Protein AF-A0A8S1ENQ9-F1 (afdb_monomer_lite)

Structure (mmCIF, N/CA/C/O backbone):
data_AF-A0A8S1ENQ9-F1
#
_entry.id   AF-A0A8S1ENQ9-F1
#
loop_
_atom_site.group_PDB
_atom_site.id
_atom_site.type_symbol
_atom_site.label_atom_id
_atom_site.label_alt_id
_atom_site.label_comp_id
_atom_site.label_asym_id
_atom_site.label_entity_id
_atom_site.label_seq_id
_atom_site.pdbx_PDB_ins_code
_atom_site.Cartn_x
_atom_site.Cartn_y
_atom_site.Cartn_z
_atom_site.occupancy
_atom_site.B_iso_or_equiv
_atom_site.auth_seq_id
_atom_site.auth_comp_id
_atom_site.auth_asym_id
_atom_site.auth_atom_id
_atom_site.pdbx_PDB_model_num
ATOM 1 N N . MET A 1 1 ? 12.435 -17.477 35.749 1.00 30.81 1 MET A N 1
ATOM 2 C CA . MET A 1 1 ? 11.228 -17.542 34.900 1.00 30.81 1 MET A CA 1
ATOM 3 C C . MET A 1 1 ? 11.650 -17.290 33.467 1.00 30.81 1 MET A C 1
ATOM 5 O O . MET A 1 1 ? 11.810 -16.144 33.072 1.00 30.81 1 MET A O 1
ATOM 9 N N . LEU A 1 2 ? 11.918 -18.359 32.720 1.00 31.16 2 LEU A N 1
ATOM 10 C CA . LEU A 1 2 ? 12.014 -18.281 31.268 1.00 31.16 2 LEU A CA 1
ATOM 11 C C . LEU A 1 2 ? 10.576 -18.261 30.767 1.00 31.16 2 LEU A C 1
ATOM 13 O O . LEU A 1 2 ? 9.906 -19.290 30.763 1.00 31.16 2 LEU A O 1
ATOM 17 N N . PHE A 1 3 ? 10.072 -17.078 30.430 1.00 28.89 3 PHE A N 1
ATOM 18 C CA . PHE A 1 3 ? 8.877 -17.016 29.608 1.00 28.89 3 PHE A CA 1
ATOM 19 C C . PHE A 1 3 ? 9.259 -17.609 28.252 1.00 28.89 3 PHE A C 1
ATOM 21 O O . PHE A 1 3 ? 10.001 -16.990 27.490 1.00 28.89 3 PHE A O 1
ATOM 28 N N . CYS A 1 4 ? 8.776 -18.824 27.972 1.00 30.89 4 CYS A N 1
ATOM 29 C CA . CYS A 1 4 ? 8.562 -19.260 26.600 1.00 30.89 4 CYS A CA 1
ATOM 30 C C . CYS A 1 4 ? 7.681 -18.191 25.957 1.00 30.89 4 CYS A C 1
ATOM 32 O O . CYS A 1 4 ? 6.491 -18.105 26.258 1.00 30.89 4 CYS A O 1
ATOM 34 N N . ARG A 1 5 ? 8.271 -17.329 25.127 1.00 34.25 5 ARG A N 1
ATOM 35 C CA . ARG A 1 5 ? 7.477 -16.587 24.156 1.00 34.25 5 ARG A CA 1
ATOM 36 C C . ARG A 1 5 ? 6.960 -17.654 23.198 1.00 34.25 5 ARG A C 1
ATOM 38 O O . ARG A 1 5 ? 7.804 -18.327 22.604 1.00 34.25 5 ARG A O 1
ATOM 45 N N . PRO A 1 6 ? 5.640 -17.865 23.074 1.00 38.75 6 PRO A N 1
ATOM 46 C CA . PRO A 1 6 ? 5.162 -18.637 21.946 1.00 38.75 6 PRO A CA 1
ATOM 47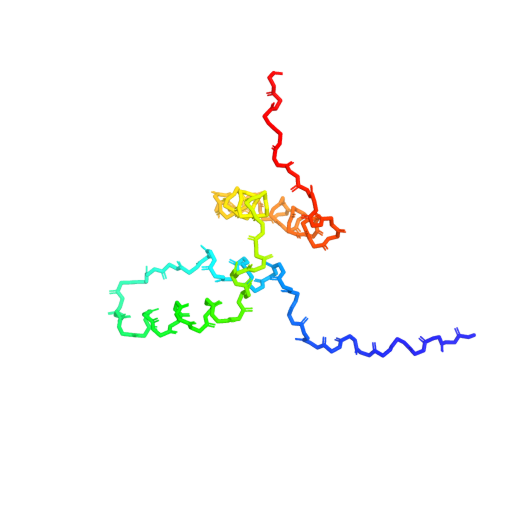 C C . PRO A 1 6 ? 5.680 -17.911 20.705 1.00 38.75 6 PRO A C 1
ATOM 49 O O . PRO A 1 6 ? 5.652 -16.674 20.662 1.00 38.75 6 PRO A O 1
ATOM 52 N N . GLU A 1 7 ? 6.253 -18.669 19.771 1.00 40.28 7 GLU A N 1
ATOM 53 C CA . GLU A 1 7 ? 6.554 -18.188 18.430 1.00 40.28 7 GLU A CA 1
ATOM 54 C C . GLU A 1 7 ? 5.343 -17.378 17.985 1.00 40.28 7 GLU A C 1
ATOM 56 O O . GLU A 1 7 ? 4.223 -17.892 17.943 1.00 40.28 7 GLU A O 1
ATOM 61 N N . ALA A 1 8 ? 5.547 -16.071 17.803 1.00 41.00 8 ALA A N 1
ATOM 62 C CA . ALA A 1 8 ? 4.545 -15.241 17.179 1.00 41.00 8 ALA A CA 1
ATOM 63 C C . ALA A 1 8 ? 4.395 -15.837 15.788 1.00 41.00 8 ALA A C 1
ATOM 65 O O . ALA A 1 8 ? 5.274 -15.665 14.944 1.00 41.00 8 ALA A O 1
ATOM 66 N N . ASP A 1 9 ? 3.337 -16.626 15.645 1.00 39.81 9 ASP A N 1
ATOM 67 C CA . ASP A 1 9 ? 2.813 -17.165 14.410 1.00 39.81 9 ASP A CA 1
ATOM 68 C C . ASP A 1 9 ? 3.100 -16.147 13.304 1.00 39.81 9 ASP A C 1
ATOM 70 O O . ASP A 1 9 ? 2.806 -14.956 13.485 1.00 39.81 9 ASP A O 1
ATOM 74 N N . GLU A 1 10 ? 3.714 -16.589 12.203 1.00 41.25 10 GLU A N 1
ATOM 75 C CA . GLU A 1 10 ? 4.122 -15.809 11.020 1.00 41.25 10 GLU A CA 1
ATOM 76 C C . GLU A 1 10 ? 2.922 -15.148 10.295 1.00 41.25 10 GLU A C 1
ATOM 78 O O . GLU A 1 10 ? 2.901 -14.938 9.082 1.00 41.25 10 GLU A O 1
ATOM 83 N N . THR A 1 11 ? 1.886 -14.777 11.035 1.00 49.72 11 THR A N 1
ATOM 84 C CA . THR A 1 11 ? 0.875 -13.794 10.697 1.00 49.72 11 THR A CA 1
ATOM 85 C C . THR A 1 11 ? 1.588 -12.509 10.304 1.00 49.72 11 THR A C 1
ATOM 87 O O . THR A 1 11 ? 1.942 -11.667 11.132 1.00 49.72 11 THR A O 1
ATOM 90 N N . LYS A 1 12 ? 1.844 -12.356 9.002 1.00 61.81 12 LYS A N 1
ATOM 91 C CA . LYS A 1 12 ? 2.276 -11.085 8.431 1.00 61.81 12 LYS A CA 1
ATOM 92 C C . LYS A 1 12 ? 1.389 -9.986 9.010 1.00 61.81 12 LYS A C 1
ATOM 94 O O . LYS A 1 12 ? 0.169 -10.042 8.861 1.00 61.81 12 LYS A O 1
ATOM 99 N N . SER A 1 13 ? 2.015 -9.000 9.651 1.00 85.12 13 SER A N 1
ATOM 100 C CA . SER A 1 13 ? 1.332 -7.804 10.140 1.00 85.12 13 SER A CA 1
ATOM 101 C C . SER A 1 13 ? 0.391 -7.254 9.065 1.00 85.12 13 SER A C 1
ATOM 103 O O . SER A 1 13 ? 0.746 -7.176 7.882 1.00 85.12 13 SER A O 1
ATOM 105 N N . LEU A 1 14 ? -0.808 -6.844 9.479 1.00 90.00 14 LEU A N 1
ATOM 106 C CA . LEU A 1 14 ? -1.798 -6.280 8.571 1.00 90.00 14 LEU A CA 1
ATOM 107 C C . LEU A 1 14 ? -1.258 -5.029 7.857 1.00 90.00 14 LEU A C 1
ATOM 109 O O . LEU A 1 14 ? -1.511 -4.849 6.666 1.00 90.00 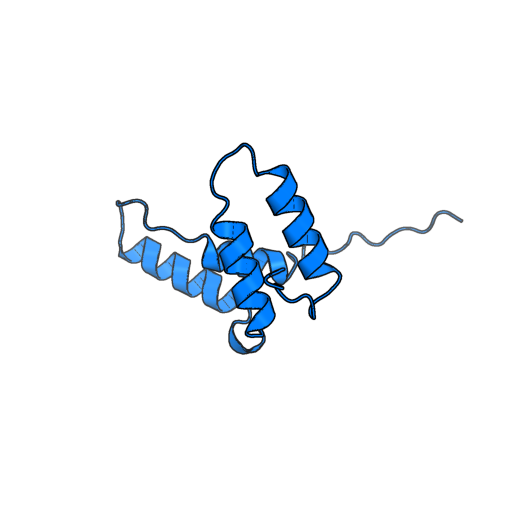14 LEU A O 1
ATOM 113 N N . ALA A 1 15 ? -0.449 -4.206 8.534 1.00 88.00 15 ALA A N 1
ATOM 114 C CA . ALA A 1 15 ? 0.199 -3.052 7.911 1.00 88.00 15 ALA A CA 1
ATOM 115 C C . ALA A 1 15 ? 1.180 -3.480 6.814 1.00 88.00 15 ALA A C 1
ATOM 117 O O . ALA A 1 15 ? 1.223 -2.863 5.752 1.00 88.00 15 ALA A O 1
ATOM 118 N N . ARG A 1 16 ? 1.911 -4.583 7.018 1.00 90.44 16 ARG A N 1
ATOM 119 C CA . ARG A 1 16 ? 2.794 -5.148 5.993 1.00 90.44 16 ARG A CA 1
ATOM 120 C C . ARG A 1 16 ? 2.019 -5.691 4.796 1.00 90.44 16 ARG A C 1
ATOM 122 O O . ARG A 1 16 ? 2.432 -5.456 3.665 1.00 90.44 16 ARG A O 1
ATOM 129 N N . LEU A 1 17 ? 0.891 -6.370 5.011 1.00 94.06 17 LEU A N 1
ATOM 130 C CA . LEU A 1 17 ? 0.020 -6.835 3.921 1.00 94.06 17 LEU A CA 1
ATOM 131 C C . LEU A 1 17 ? -0.541 -5.665 3.101 1.00 94.06 17 LEU A C 1
ATOM 133 O O . LEU A 1 17 ? -0.567 -5.721 1.871 1.00 94.06 17 LEU A O 1
ATOM 137 N N . ARG A 1 18 ? -0.928 -4.580 3.776 1.00 95.00 18 ARG A N 1
ATOM 138 C CA . ARG A 1 18 ? -1.375 -3.337 3.138 1.00 95.00 18 ARG A CA 1
ATOM 139 C C . ARG A 1 18 ? -0.237 -2.669 2.369 1.00 95.00 18 ARG A C 1
ATOM 141 O O . ARG A 1 18 ? -0.402 -2.365 1.193 1.00 95.00 18 ARG A O 1
ATOM 148 N N . TYR A 1 19 ? 0.947 -2.542 2.963 1.00 93.12 19 TYR A N 1
ATOM 149 C CA . TYR A 1 19 ? 2.137 -2.030 2.279 1.00 93.12 19 TYR A CA 1
ATOM 150 C C . TYR A 1 19 ? 2.475 -2.847 1.019 1.00 93.12 19 TYR A C 1
ATOM 152 O O . TYR A 1 19 ? 2.755 -2.288 -0.043 1.00 93.12 19 TYR A O 1
ATOM 160 N N . GLU A 1 20 ? 2.397 -4.178 1.111 1.00 93.69 20 GLU A N 1
ATOM 161 C CA . GLU A 1 20 ? 2.614 -5.101 -0.004 1.00 93.69 20 GLU A CA 1
ATOM 162 C C . GLU A 1 20 ? 1.591 -4.932 -1.137 1.00 93.69 20 GLU A C 1
ATOM 164 O O . GLU A 1 20 ? 1.940 -5.239 -2.276 1.00 93.69 20 GLU A O 1
ATOM 169 N N . LEU A 1 21 ? 0.359 -4.489 -0.850 1.00 94.94 21 LEU A N 1
ATOM 170 C CA . LEU A 1 21 ? -0.655 -4.142 -1.853 1.00 94.94 21 LEU A CA 1
ATOM 171 C C . LEU A 1 21 ? -0.286 -2.846 -2.579 1.00 94.94 21 LEU A C 1
ATOM 173 O O . LEU A 1 21 ? -0.203 -2.840 -3.804 1.00 94.94 21 LEU A O 1
ATOM 177 N N . PHE A 1 22 ? -0.030 -1.765 -1.843 1.00 93.50 22 PHE A N 1
ATOM 178 C CA . PHE A 1 22 ? 0.290 -0.466 -2.446 1.00 93.50 22 PHE A CA 1
ATOM 179 C C . PHE A 1 22 ? 1.641 -0.465 -3.185 1.00 93.50 22 PHE A C 1
ATOM 181 O O . PHE A 1 22 ? 1.866 0.350 -4.075 1.00 93.50 22 PHE A O 1
ATOM 188 N N . SER A 1 23 ? 2.539 -1.395 -2.848 1.00 93.19 23 SER A N 1
ATOM 189 C CA . SER A 1 23 ? 3.835 -1.555 -3.520 1.00 93.19 23 SER A CA 1
ATOM 190 C C . SER A 1 23 ? 3.762 -2.359 -4.826 1.00 93.19 23 SER A C 1
ATOM 192 O O . SER A 1 23 ? 4.785 -2.507 -5.497 1.00 93.19 23 SER A O 1
ATOM 194 N N . VAL A 1 24 ? 2.599 -2.916 -5.192 1.00 93.94 24 VAL A N 1
ATOM 195 C CA . VAL A 1 24 ? 2.446 -3.694 -6.432 1.00 93.94 24 VAL A CA 1
ATOM 196 C C . VAL A 1 24 ? 2.635 -2.785 -7.649 1.00 93.94 24 VAL A C 1
ATOM 198 O O . VAL A 1 24 ? 1.876 -1.845 -7.865 1.00 93.94 24 VAL A O 1
ATOM 201 N N . LYS A 1 25 ? 3.628 -3.100 -8.486 1.00 92.56 25 LYS A N 1
ATOM 202 C CA . LYS A 1 25 ? 3.928 -2.392 -9.739 1.00 92.56 25 LYS A CA 1
ATOM 203 C C . LYS A 1 25 ? 3.925 -3.371 -10.903 1.00 92.56 25 LYS A C 1
ATOM 205 O O . LYS A 1 25 ? 4.280 -4.534 -10.726 1.00 92.56 25 LYS A O 1
ATOM 210 N N . PHE A 1 26 ? 3.492 -2.904 -12.068 1.00 95.31 26 PHE A N 1
ATOM 211 C CA . PHE A 1 26 ? 3.584 -3.693 -13.289 1.00 95.31 26 PHE A CA 1
ATOM 212 C C . PHE A 1 26 ? 5.044 -3.733 -13.746 1.00 95.31 26 PHE A C 1
ATOM 214 O O . PHE A 1 26 ? 5.691 -2.690 -13.821 1.00 95.31 26 PHE A O 1
ATOM 221 N N . ASP A 1 27 ? 5.554 -4.929 -14.020 1.00 91.38 27 ASP A N 1
ATOM 222 C CA . ASP A 1 27 ? 6.940 -5.160 -14.443 1.00 91.38 27 ASP A CA 1
ATOM 223 C C . ASP A 1 27 ? 7.129 -5.110 -15.968 1.00 91.38 27 ASP A C 1
ATOM 225 O O . ASP A 1 27 ? 8.260 -5.138 -16.447 1.00 91.38 27 ASP A O 1
ATOM 229 N N . GLY A 1 28 ? 6.040 -4.998 -16.736 1.00 92.50 28 GLY A N 1
ATOM 230 C CA . GLY A 1 28 ? 6.074 -4.943 -18.197 1.00 92.50 28 GLY A CA 1
ATOM 231 C C . GLY A 1 28 ? 5.904 -6.293 -18.893 1.00 92.50 28 GLY A C 1
ATOM 232 O O . GLY A 1 28 ? 5.852 -6.309 -20.121 1.00 92.50 28 GLY A O 1
ATOM 233 N N . VAL A 1 29 ? 5.802 -7.405 -18.153 1.00 89.00 29 VAL A N 1
ATOM 234 C CA . VAL A 1 29 ? 5.885 -8.755 -18.734 1.00 89.00 29 VAL A CA 1
ATOM 235 C C . VAL A 1 29 ? 4.504 -9.353 -18.994 1.00 89.00 29 VAL A C 1
ATOM 237 O O . VAL A 1 29 ? 4.072 -9.425 -20.144 1.00 89.00 29 VAL A O 1
ATOM 240 N N . ASP A 1 30 ? 3.783 -9.763 -17.946 1.00 94.31 30 ASP A N 1
ATOM 241 C CA . ASP A 1 30 ? 2.504 -10.467 -18.088 1.00 94.31 30 ASP A CA 1
ATOM 242 C C . ASP A 1 30 ? 1.377 -9.759 -17.323 1.00 94.31 30 ASP A C 1
ATOM 244 O O . ASP A 1 30 ? 1.328 -9.696 -16.092 1.00 94.31 30 ASP A O 1
ATOM 248 N N . ARG A 1 31 ? 0.410 -9.236 -18.085 1.00 95.00 31 ARG A N 1
ATOM 249 C CA . ARG A 1 31 ? -0.765 -8.539 -17.543 1.00 95.00 31 ARG A CA 1
ATOM 250 C C . ARG A 1 31 ? -1.696 -9.466 -16.758 1.00 95.00 31 ARG A C 1
ATOM 252 O O . ARG A 1 31 ? -2.362 -9.004 -15.828 1.00 95.00 31 ARG A O 1
ATOM 259 N N . LYS A 1 32 ? -1.788 -10.744 -17.127 1.00 95.44 32 LYS A N 1
ATOM 260 C CA . LYS A 1 32 ? -2.638 -11.739 -16.463 1.00 95.44 32 LYS A CA 1
ATOM 261 C C . LYS A 1 32 ? -2.079 -12.079 -15.086 1.00 95.44 32 LYS A C 1
ATOM 263 O O . LYS A 1 32 ? -2.824 -12.007 -14.106 1.00 95.44 32 LYS A O 1
ATOM 268 N N . ASP A 1 33 ? -0.782 -12.350 -15.006 1.00 94.12 33 ASP A N 1
ATOM 269 C CA . ASP A 1 33 ? -0.101 -12.621 -13.738 1.00 94.12 33 ASP A CA 1
ATOM 270 C C . ASP A 1 33 ? -0.090 -11.386 -12.836 1.00 94.12 33 ASP A C 1
ATOM 272 O O . ASP A 1 33 ? -0.398 -11.484 -11.646 1.00 94.12 33 ASP A O 1
ATOM 276 N N . TYR A 1 34 ? 0.131 -10.198 -13.409 1.00 95.62 34 TYR A N 1
ATOM 277 C CA . TYR A 1 34 ? -0.002 -8.936 -12.682 1.00 95.62 34 TYR A CA 1
ATOM 278 C C . TYR A 1 34 ? -1.411 -8.749 -12.096 1.00 95.62 34 TYR A C 1
ATOM 280 O O . TYR A 1 34 ? -1.567 -8.442 -10.913 1.00 95.62 34 TYR A O 1
ATOM 288 N N . THR A 1 35 ? -2.456 -9.008 -12.888 1.00 96.19 35 THR A N 1
ATOM 289 C CA . THR A 1 35 ? -3.852 -8.931 -12.424 1.00 96.19 35 THR A CA 1
ATOM 290 C C . THR A 1 35 ? -4.119 -9.922 -11.288 1.00 96.19 35 THR A C 1
ATOM 292 O O . THR A 1 35 ? -4.771 -9.577 -10.297 1.00 96.19 35 THR A O 1
ATOM 295 N N . ALA A 1 36 ? -3.612 -11.153 -11.400 1.00 95.56 36 ALA A N 1
ATOM 296 C CA . ALA A 1 36 ? -3.738 -12.164 -10.354 1.00 95.56 36 ALA A CA 1
ATOM 297 C C . ALA A 1 36 ? -3.009 -11.744 -9.065 1.00 95.56 36 ALA A C 1
ATOM 299 O O . ALA A 1 36 ? -3.554 -11.899 -7.967 1.00 95.56 36 ALA A O 1
ATOM 300 N N . LEU A 1 37 ? -1.816 -11.151 -9.186 1.00 95.25 37 LEU A N 1
ATOM 301 C CA . LEU A 1 37 ? -1.050 -10.618 -8.062 1.00 95.25 37 LEU A CA 1
ATOM 302 C C . LEU A 1 37 ? -1.813 -9.508 -7.329 1.00 95.25 37 LEU A C 1
ATOM 304 O O . LEU A 1 37 ? -1.926 -9.573 -6.102 1.00 95.25 37 LEU A O 1
ATOM 308 N N . VAL A 1 38 ? -2.361 -8.534 -8.066 1.00 96.12 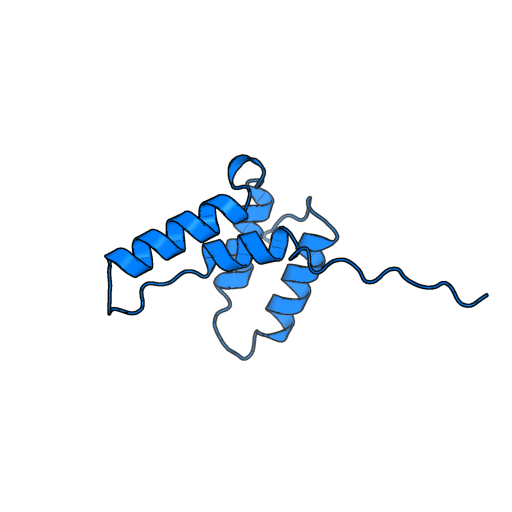38 VAL A N 1
ATOM 309 C CA . VAL A 1 38 ? -3.173 -7.444 -7.501 1.00 96.12 38 VAL A CA 1
ATOM 310 C C . VAL A 1 38 ? -4.355 -8.018 -6.721 1.00 96.12 38 VAL A C 1
AT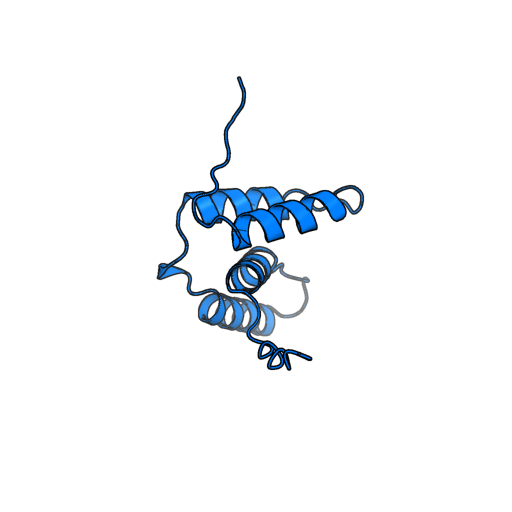OM 312 O O . VAL A 1 38 ? -4.523 -7.691 -5.547 1.00 96.12 38 VAL A O 1
ATOM 315 N N . LYS A 1 39 ? -5.126 -8.940 -7.316 1.00 96.25 39 LYS A N 1
ATOM 316 C CA . LYS A 1 39 ? -6.281 -9.569 -6.650 1.00 96.25 39 LYS A CA 1
ATOM 317 C C . LYS A 1 39 ? -5.890 -10.298 -5.362 1.00 96.25 39 LYS A C 1
ATOM 319 O O . LYS A 1 39 ? -6.556 -10.135 -4.342 1.00 96.25 39 LYS A O 1
ATOM 324 N N . ARG A 1 40 ? -4.794 -11.063 -5.385 1.00 94.81 40 ARG A N 1
ATOM 325 C CA . ARG A 1 40 ? -4.297 -11.795 -4.209 1.00 94.81 40 ARG A CA 1
ATOM 326 C C . ARG A 1 40 ? -3.894 -10.852 -3.076 1.00 94.81 40 ARG A C 1
ATOM 328 O O . ARG A 1 40 ? -4.231 -11.104 -1.923 1.00 94.81 40 ARG A O 1
ATOM 335 N N . ARG A 1 41 ? -3.175 -9.770 -3.388 1.00 94.88 41 ARG A N 1
ATOM 336 C CA . ARG A 1 41 ? -2.742 -8.786 -2.382 1.00 94.88 41 ARG A CA 1
ATOM 337 C C . ARG A 1 41 ? -3.912 -7.978 -1.840 1.00 94.88 41 ARG A C 1
ATOM 339 O O . ARG A 1 41 ? -3.971 -7.749 -0.637 1.00 94.88 41 ARG A O 1
ATOM 346 N N . PHE A 1 42 ? -4.869 -7.629 -2.696 1.00 95.06 42 PHE A N 1
ATOM 347 C CA . PHE A 1 42 ? -6.077 -6.921 -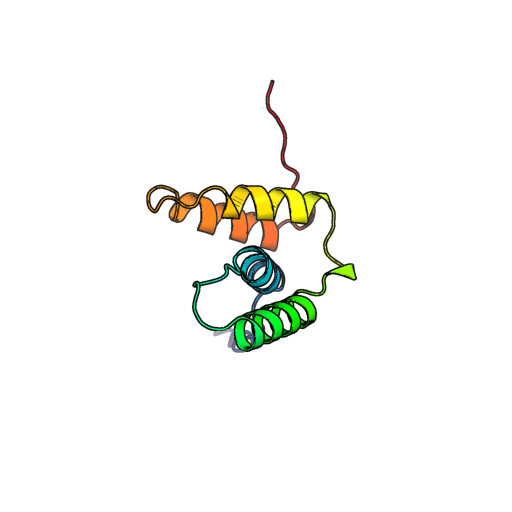2.287 1.00 95.06 42 PHE A CA 1
ATOM 348 C C . PHE A 1 42 ? -6.908 -7.743 -1.293 1.00 95.06 42 PHE A C 1
ATOM 350 O O . PHE A 1 42 ? -7.312 -7.224 -0.256 1.00 95.06 42 PHE A O 1
ATOM 357 N N . ALA A 1 43 ? -7.087 -9.042 -1.560 1.00 94.06 43 ALA A N 1
ATOM 358 C CA . ALA A 1 43 ? -7.781 -9.951 -0.648 1.00 94.06 43 ALA A CA 1
ATOM 359 C C . ALA A 1 43 ? -7.083 -10.066 0.722 1.00 94.06 43 ALA A C 1
ATOM 361 O O . ALA A 1 43 ? -7.751 -10.103 1.751 1.00 94.06 43 ALA A O 1
ATOM 362 N N . ALA A 1 44 ? -5.747 -10.080 0.747 1.00 93.12 44 ALA A N 1
ATOM 363 C CA . ALA A 1 44 ? -4.974 -10.195 1.985 1.00 93.12 44 ALA A CA 1
ATOM 364 C C . ALA A 1 44 ? -4.920 -8.894 2.810 1.00 93.12 44 ALA A C 1
ATOM 366 O O . ALA A 1 44 ? -4.803 -8.944 4.030 1.00 93.12 44 ALA A O 1
ATOM 367 N N . ALA A 1 45 ? -5.003 -7.725 2.169 1.00 93.12 45 ALA A N 1
ATOM 368 C CA . ALA A 1 45 ? -4.812 -6.427 2.825 1.00 93.12 45 ALA A CA 1
ATOM 369 C C . ALA A 1 45 ? -5.994 -5.964 3.702 1.00 93.12 45 ALA A C 1
ATOM 371 O O . ALA A 1 45 ? -5.885 -4.935 4.374 1.00 93.12 45 ALA A O 1
ATOM 372 N N . GLN A 1 46 ? -7.120 -6.690 3.681 1.00 92.94 46 GLN A N 1
ATOM 373 C CA . GLN A 1 46 ? -8.375 -6.311 4.343 1.00 92.94 46 GLN A CA 1
ATOM 374 C C . GLN A 1 46 ? -8.751 -4.850 4.043 1.00 92.94 46 GLN A C 1
ATOM 376 O O . GLN A 1 46 ? -8.918 -4.033 4.948 1.00 92.94 46 GLN A O 1
ATOM 381 N N . TRP A 1 47 ? -8.849 -4.522 2.747 1.00 92.06 47 TRP A N 1
ATOM 382 C CA . TRP A 1 47 ? -9.066 -3.155 2.249 1.00 92.06 47 TRP A CA 1
ATOM 383 C C . TRP A 1 47 ? -10.225 -2.431 2.941 1.00 92.06 47 TRP A C 1
ATOM 385 O O . TRP A 1 47 ? -10.093 -1.277 3.326 1.00 92.06 47 TRP A O 1
ATOM 395 N N . ASN A 1 48 ? -11.332 -3.133 3.181 1.00 92.56 48 ASN A N 1
ATOM 396 C CA . ASN A 1 48 ? -12.528 -2.557 3.803 1.00 92.56 48 ASN A CA 1
ATOM 397 C C . ASN A 1 48 ? -12.318 -2.102 5.262 1.00 92.56 48 ASN A C 1
ATOM 399 O O . ASN A 1 48 ? -13.187 -1.443 5.819 1.00 92.56 48 ASN A O 1
ATOM 403 N N . GLN A 1 49 ? -11.197 -2.469 5.886 1.00 92.12 49 GLN A N 1
ATOM 404 C CA . GLN A 1 49 ? -10.815 -2.061 7.240 1.00 92.12 49 GLN A CA 1
ATOM 405 C C . GLN A 1 49 ? -9.657 -1.051 7.248 1.00 92.12 49 GLN A C 1
ATOM 407 O O . GLN A 1 49 ? -9.121 -0.738 8.313 1.00 92.12 49 GLN A O 1
ATOM 412 N N . LEU A 1 50 ? -9.177 -0.619 6.079 1.00 91.75 50 LEU A N 1
ATOM 413 C CA . LEU A 1 50 ? -8.122 0.383 5.968 1.00 91.75 50 LEU A CA 1
ATOM 414 C C . LEU A 1 50 ? -8.751 1.771 6.113 1.00 91.75 50 LEU A C 1
ATOM 416 O O . LEU A 1 50 ? -9.577 2.157 5.286 1.00 91.75 50 LEU A O 1
ATOM 420 N N . SER A 1 51 ? -8.374 2.515 7.154 1.00 92.88 51 SER A N 1
ATOM 421 C CA . SER A 1 51 ? -8.840 3.897 7.300 1.00 92.88 51 SER A CA 1
ATOM 422 C C . SER A 1 51 ? -8.179 4.812 6.264 1.00 92.88 51 SER A C 1
ATOM 424 O O . SER A 1 51 ? -7.110 4.501 5.730 1.00 92.88 51 SER A O 1
ATOM 426 N N . GLN A 1 52 ? -8.807 5.958 5.994 1.00 93.62 52 GLN A N 1
ATOM 427 C CA . GLN A 1 52 ? -8.242 6.970 5.100 1.00 93.62 52 GLN A CA 1
ATOM 428 C C . GLN A 1 52 ? -6.855 7.425 5.581 1.00 93.62 52 GLN A C 1
ATOM 430 O O . GLN A 1 52 ? -5.906 7.374 4.805 1.00 93.62 52 GLN A O 1
ATOM 435 N N . ASP A 1 53 ? -6.719 7.754 6.868 1.00 92.94 53 ASP A N 1
ATOM 436 C CA . ASP A 1 53 ? -5.450 8.181 7.473 1.00 92.94 53 ASP A CA 1
ATOM 437 C C . ASP A 1 53 ? -4.346 7.119 7.293 1.00 92.94 53 ASP A C 1
ATOM 439 O O . ASP A 1 53 ? -3.219 7.428 6.903 1.00 92.94 53 ASP A O 1
ATOM 443 N N . GLN A 1 54 ? -4.677 5.835 7.478 1.00 92.38 54 GLN A N 1
ATOM 444 C CA . GLN A 1 54 ? -3.729 4.743 7.247 1.00 92.38 54 GLN A CA 1
ATOM 445 C C . GLN A 1 54 ? -3.319 4.632 5.773 1.00 92.38 54 GLN A C 1
ATOM 447 O O . GLN A 1 54 ? -2.155 4.350 5.479 1.00 92.38 54 GLN A O 1
ATOM 452 N N . ALA A 1 55 ? -4.258 4.827 4.842 1.00 94.00 55 ALA A N 1
ATOM 453 C CA . ALA A 1 55 ? -3.968 4.825 3.412 1.00 94.00 55 ALA A CA 1
ATOM 454 C C . ALA A 1 55 ? -3.047 5.994 3.024 1.00 94.00 55 ALA A C 1
ATOM 456 O O . ALA A 1 55 ? -2.082 5.786 2.289 1.00 94.00 55 ALA A O 1
ATOM 457 N N . GLU A 1 56 ? -3.295 7.191 3.561 1.00 94.06 56 GLU A N 1
ATOM 458 C CA . GLU A 1 56 ? -2.445 8.371 3.376 1.00 94.06 56 GLU A CA 1
ATOM 459 C C . GLU A 1 56 ? -1.018 8.112 3.882 1.00 94.06 56 GLU A C 1
ATOM 461 O O . GLU A 1 56 ? -0.056 8.301 3.131 1.00 94.06 56 GLU A O 1
ATOM 466 N N . CYS A 1 57 ? -0.866 7.578 5.101 1.00 94.06 57 CYS A N 1
ATOM 467 C CA . CYS A 1 57 ? 0.438 7.193 5.645 1.00 94.06 57 CYS A CA 1
ATOM 468 C C . CYS A 1 57 ? 1.161 6.173 4.754 1.00 94.06 57 CYS A C 1
ATOM 470 O O . CYS A 1 57 ? 2.338 6.347 4.445 1.00 94.06 57 CYS A O 1
ATOM 472 N N . LEU A 1 58 ? 0.479 5.116 4.303 1.00 94.38 58 LEU A N 1
ATOM 473 C CA . LEU A 1 58 ? 1.089 4.094 3.444 1.00 94.38 58 LEU A CA 1
ATOM 474 C C . LEU A 1 58 ? 1.546 4.660 2.096 1.00 94.38 58 LEU A C 1
ATOM 476 O O . LEU A 1 58 ? 2.636 4.318 1.633 1.00 94.38 58 LEU A O 1
ATOM 480 N N . LEU A 1 59 ? 0.744 5.535 1.483 1.00 94.88 59 LEU A N 1
ATOM 481 C CA . LEU A 1 59 ? 1.106 6.220 0.242 1.00 94.88 59 LEU A CA 1
ATOM 482 C C . LEU A 1 59 ? 2.353 7.086 0.432 1.00 94.88 59 LEU A C 1
ATOM 484 O O . LEU A 1 59 ? 3.258 7.037 -0.403 1.00 94.88 59 LEU A O 1
ATOM 488 N N . TRP A 1 60 ? 2.439 7.813 1.548 1.00 94.50 60 TRP A N 1
ATOM 489 C CA . TRP A 1 60 ? 3.621 8.603 1.886 1.00 94.50 60 TRP A CA 1
ATOM 490 C C . TRP A 1 60 ? 4.868 7.72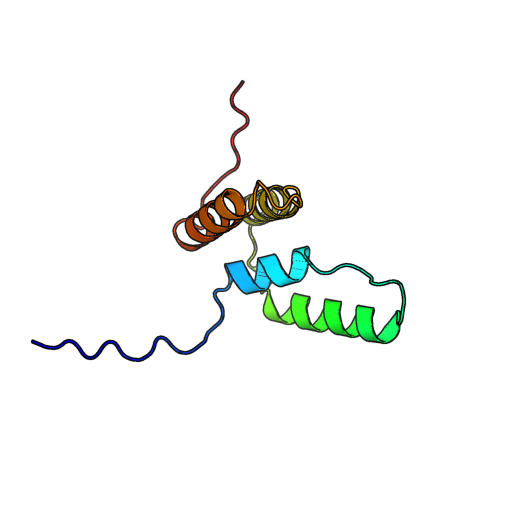3 2.048 1.00 94.50 60 TRP A C 1
ATOM 492 O O . TRP A 1 60 ? 5.887 7.984 1.409 1.00 94.50 60 TRP A O 1
ATOM 502 N N . ILE A 1 61 ? 4.775 6.622 2.805 1.00 93.94 61 ILE A N 1
ATOM 503 C CA . ILE A 1 61 ? 5.894 5.684 3.011 1.00 93.94 61 ILE A CA 1
ATOM 504 C C . ILE A 1 61 ? 6.379 5.107 1.670 1.00 93.94 61 ILE A C 1
ATOM 506 O O . ILE A 1 61 ? 7.582 5.018 1.425 1.00 93.94 61 ILE A O 1
ATOM 510 N N . ILE A 1 62 ? 5.464 4.707 0.786 1.00 93.75 62 ILE A N 1
ATOM 511 C CA . ILE A 1 62 ? 5.803 4.082 -0.504 1.00 93.75 62 ILE A CA 1
ATOM 512 C C . ILE A 1 62 ? 6.362 5.096 -1.503 1.00 93.75 62 ILE A C 1
ATOM 514 O O . ILE A 1 62 ? 7.214 4.740 -2.324 1.00 93.75 62 ILE A O 1
ATOM 518 N N . GLY A 1 63 ? 5.928 6.355 -1.411 1.00 93.06 63 GLY A N 1
ATOM 519 C CA . GLY A 1 63 ? 6.465 7.463 -2.198 1.00 93.06 63 GLY A CA 1
ATOM 520 C C . GLY A 1 63 ? 7.964 7.687 -1.978 1.00 93.06 63 GLY A C 1
ATOM 521 O O . GLY A 1 63 ? 8.667 8.065 -2.914 1.00 93.06 63 GLY A O 1
ATOM 522 N N . LEU A 1 64 ? 8.485 7.358 -0.791 1.00 92.81 64 LEU A N 1
ATOM 523 C CA . LEU A 1 64 ? 9.909 7.430 -0.444 1.00 92.81 64 LEU A CA 1
ATOM 524 C C . LEU A 1 64 ? 10.717 6.284 -1.080 1.00 92.81 64 LEU A C 1
ATOM 526 O O . LEU A 1 64 ? 11.335 5.475 -0.390 1.00 92.81 64 LEU A O 1
ATOM 530 N N . HIS A 1 65 ? 10.691 6.149 -2.407 1.00 88.62 65 HIS A N 1
ATOM 531 C CA . HIS A 1 65 ? 11.219 4.970 -3.100 1.00 88.62 65 HIS A CA 1
ATOM 532 C C . HIS A 1 65 ? 12.753 4.839 -3.045 1.00 88.62 65 HIS A C 1
ATOM 534 O O . HIS A 1 65 ? 13.258 3.716 -3.129 1.00 88.62 65 HIS A O 1
ATOM 540 N N . ALA A 1 66 ? 13.481 5.951 -2.898 1.00 92.12 66 ALA A N 1
ATOM 541 C CA . ALA A 1 66 ? 14.941 5.980 -2.878 1.00 92.12 66 ALA A CA 1
ATOM 542 C C . ALA A 1 66 ? 15.523 5.152 -1.716 1.00 92.12 66 ALA A C 1
ATOM 544 O O . ALA A 1 66 ? 14.941 5.066 -0.633 1.00 92.12 66 ALA A O 1
ATOM 545 N N . SER A 1 67 ? 16.677 4.517 -1.941 1.00 90.81 67 SER A N 1
ATOM 546 C CA . SER A 1 67 ? 17.313 3.632 -0.952 1.00 90.81 67 SER A CA 1
ATOM 547 C C . SER A 1 67 ? 17.763 4.368 0.309 1.00 90.81 67 SER A C 1
ATOM 549 O O . SER A 1 67 ? 17.741 3.782 1.387 1.00 90.81 67 SER A O 1
ATOM 551 N N . GLU A 1 68 ? 18.108 5.650 0.194 1.00 95.38 68 GLU A N 1
ATOM 552 C CA . GLU A 1 68 ? 18.467 6.521 1.322 1.00 95.38 68 GLU A CA 1
ATOM 553 C C . GLU A 1 68 ? 17.337 6.693 2.349 1.00 95.38 68 GLU A C 1
ATOM 555 O O . GLU A 1 68 ? 17.598 6.973 3.515 1.00 95.38 68 GLU A O 1
ATOM 560 N N . HIS A 1 69 ? 16.081 6.458 1.957 1.00 93.62 69 HIS A N 1
ATOM 561 C CA . HIS A 1 69 ? 14.929 6.529 2.855 1.00 93.62 69 HIS A CA 1
ATOM 562 C C . HIS A 1 69 ? 14.527 5.166 3.439 1.00 93.62 69 HIS A C 1
ATOM 564 O O . HIS A 1 69 ? 13.479 5.066 4.078 1.00 93.62 69 HIS A O 1
ATOM 570 N N . LEU A 1 70 ? 15.311 4.096 3.237 1.00 91.88 70 LEU A N 1
ATOM 571 C CA . LEU A 1 70 ? 14.955 2.748 3.701 1.00 91.88 70 LEU A CA 1
ATOM 572 C C . LEU A 1 70 ? 14.659 2.709 5.207 1.00 91.88 70 LEU A C 1
ATOM 574 O O . LEU A 1 70 ? 13.613 2.194 5.605 1.00 91.88 70 LEU A O 1
ATOM 578 N N . ASP A 1 71 ? 15.538 3.288 6.025 1.00 93.81 71 ASP A N 1
ATOM 579 C CA . ASP A 1 71 ? 15.368 3.316 7.480 1.00 93.81 71 ASP A CA 1
ATOM 580 C C . ASP A 1 71 ? 14.133 4.119 7.895 1.00 93.81 71 ASP A C 1
ATOM 582 O O . ASP A 1 71 ? 13.398 3.703 8.793 1.00 93.81 71 ASP A O 1
ATOM 586 N N . LEU A 1 72 ? 13.870 5.236 7.210 1.00 92.94 72 LEU A N 1
ATOM 587 C CA . LEU A 1 72 ? 12.684 6.059 7.438 1.00 92.94 72 LEU A CA 1
ATOM 588 C C . LEU A 1 72 ? 11.404 5.274 7.124 1.00 92.94 72 LEU A C 1
ATOM 590 O O . LEU A 1 72 ? 10.488 5.261 7.942 1.00 92.94 72 LEU A O 1
ATOM 594 N N . ARG A 1 73 ? 11.365 4.541 6.002 1.00 93.62 73 ARG A N 1
ATOM 595 C CA . ARG A 1 73 ? 10.221 3.685 5.650 1.00 93.62 73 ARG A CA 1
ATOM 596 C C . ARG A 1 73 ? 9.982 2.583 6.677 1.00 93.62 73 ARG A C 1
ATOM 598 O O . ARG A 1 73 ? 8.839 2.340 7.049 1.00 93.62 73 ARG A O 1
ATOM 605 N N . ILE A 1 74 ? 11.045 1.915 7.136 1.00 91.75 74 ILE A N 1
ATOM 606 C CA . ILE A 1 74 ? 10.940 0.843 8.139 1.00 91.75 74 ILE A CA 1
ATOM 607 C C . ILE A 1 74 ? 10.397 1.396 9.460 1.00 91.75 74 ILE A C 1
ATOM 609 O O . ILE A 1 74 ? 9.534 0.767 10.071 1.00 91.75 74 ILE A O 1
ATOM 613 N N . ARG A 1 75 ? 10.883 2.563 9.903 1.00 93.06 75 ARG A N 1
ATOM 614 C CA . ARG A 1 75 ? 10.406 3.215 11.132 1.00 93.06 75 ARG A CA 1
ATOM 615 C C . ARG A 1 75 ? 8.948 3.646 11.011 1.00 93.06 75 ARG A C 1
ATOM 617 O O . ARG A 1 75 ? 8.150 3.241 11.846 1.00 93.06 75 ARG A O 1
ATOM 624 N N . ALA A 1 76 ? 8.591 4.354 9.942 1.00 92.50 76 ALA A N 1
ATOM 625 C CA . ALA A 1 76 ? 7.223 4.809 9.708 1.00 92.50 76 ALA A CA 1
ATOM 626 C C . ALA A 1 76 ? 6.225 3.641 9.605 1.00 92.50 76 ALA A C 1
ATOM 628 O O . ALA A 1 76 ? 5.122 3.715 10.141 1.00 92.50 76 ALA A O 1
ATOM 629 N N . LEU A 1 77 ? 6.617 2.522 8.978 1.00 91.81 77 LEU A N 1
ATOM 630 C CA . LEU A 1 77 ? 5.765 1.333 8.915 1.00 91.81 77 LEU A CA 1
ATOM 631 C C . LEU A 1 77 ? 5.548 0.709 10.302 1.00 91.81 77 LEU A C 1
ATOM 633 O O . LEU A 1 77 ? 4.427 0.330 10.623 1.00 91.81 77 LEU A O 1
ATOM 637 N N . ARG A 1 78 ? 6.593 0.640 11.140 1.00 92.06 78 ARG A N 1
ATOM 638 C CA . ARG A 1 78 ? 6.467 0.174 12.533 1.00 92.06 78 ARG A CA 1
ATOM 639 C C . ARG A 1 78 ? 5.591 1.103 13.369 1.00 92.06 78 ARG A C 1
ATOM 641 O O . ARG A 1 78 ? 4.812 0.626 14.183 1.00 92.06 78 ARG A O 1
ATOM 648 N N . GLU A 1 79 ? 5.703 2.413 13.182 1.00 91.38 79 GLU A N 1
ATOM 649 C CA . GLU A 1 79 ? 4.847 3.378 13.878 1.00 91.38 79 GLU A CA 1
ATOM 650 C C . GLU A 1 79 ? 3.378 3.209 13.491 1.00 91.38 79 GLU A C 1
ATOM 652 O O . GLU A 1 79 ? 2.526 3.189 14.373 1.00 91.38 79 GLU A O 1
ATOM 657 N N . LEU A 1 80 ? 3.085 2.989 12.207 1.00 90.38 80 LEU A N 1
ATOM 658 C CA . LEU A 1 80 ? 1.729 2.706 11.733 1.00 90.38 80 LEU A CA 1
ATOM 659 C C . LEU A 1 80 ? 1.164 1.384 12.290 1.00 90.38 80 LEU A C 1
ATOM 661 O O . LEU A 1 80 ? -0.038 1.271 12.521 1.00 90.38 80 LEU A O 1
ATOM 665 N N . GLU A 1 81 ? 2.019 0.379 12.506 1.00 89.19 81 GLU A N 1
ATOM 666 C CA . GLU A 1 81 ? 1.641 -0.884 13.159 1.00 89.19 81 GLU A CA 1
ATOM 667 C C . GLU A 1 81 ? 1.296 -0.696 14.637 1.00 89.19 81 GLU A C 1
ATOM 669 O O . GLU A 1 81 ? 0.335 -1.289 15.125 1.00 89.19 81 GLU A O 1
ATOM 674 N N . LEU A 1 82 ? 2.085 0.111 15.348 1.00 89.56 82 LEU A N 1
ATOM 675 C CA . LEU A 1 82 ? 1.918 0.359 16.780 1.00 89.56 82 LEU A CA 1
ATOM 676 C C . LEU A 1 82 ? 0.791 1.352 17.075 1.00 89.56 82 LEU A C 1
ATOM 678 O O . LEU A 1 82 ? 0.136 1.240 18.110 1.00 89.56 82 LEU A O 1
ATOM 682 N N . ASN A 1 83 ? 0.564 2.311 16.178 1.00 89.31 83 ASN A N 1
ATOM 683 C CA . ASN A 1 83 ? -0.462 3.334 16.296 1.00 89.31 83 ASN A CA 1
ATOM 684 C C . ASN A 1 83 ? -1.315 3.410 15.014 1.00 89.31 83 ASN A C 1
ATOM 686 O O . ASN A 1 83 ? -1.025 4.201 14.113 1.00 89.31 83 ASN A O 1
ATOM 690 N N . PRO A 1 84 ? -2.407 2.629 14.939 1.00 83.44 84 PRO A N 1
ATOM 691 C CA . PRO A 1 84 ? -3.343 2.660 13.818 1.00 83.44 84 PRO A CA 1
ATOM 692 C C . PRO A 1 84 ? -4.033 4.013 13.579 1.00 83.44 84 PRO A C 1
ATOM 694 O O . PRO A 1 84 ? -4.572 4.208 12.491 1.00 83.44 84 PRO A O 1
ATOM 697 N N . GLU A 1 85 ? -4.032 4.913 14.568 1.00 87.19 85 GLU A N 1
ATOM 698 C CA . GLU A 1 85 ? -4.617 6.260 14.489 1.00 87.19 85 GLU A CA 1
ATOM 699 C C . GLU A 1 85 ? -3.595 7.334 14.091 1.00 87.19 85 GLU A C 1
ATOM 701 O O . GLU A 1 85 ? -3.898 8.527 14.147 1.00 87.19 85 GLU A O 1
ATOM 706 N N . LEU A 1 86 ? -2.379 6.929 13.704 1.00 87.50 86 LEU A N 1
ATOM 707 C CA . LEU A 1 86 ? -1.370 7.833 13.165 1.00 87.50 86 LEU A CA 1
ATOM 708 C C . LEU A 1 86 ? -1.940 8.605 11.969 1.00 87.50 86 LEU A C 1
ATOM 710 O O . LEU A 1 86 ? -2.552 8.024 11.073 1.00 87.50 86 LEU A O 1
ATOM 714 N N . LYS A 1 87 ? -1.697 9.916 11.952 1.00 90.19 87 LYS A N 1
ATOM 715 C CA . LYS A 1 87 ? -2.136 10.812 10.882 1.00 90.19 87 LYS A CA 1
ATOM 716 C C . LYS A 1 87 ? -0.950 11.583 10.345 1.00 90.19 87 LYS A C 1
ATOM 718 O O . LYS A 1 87 ? -0.093 12.020 11.117 1.00 90.19 87 LYS A O 1
ATOM 723 N N . LEU A 1 88 ? -0.925 11.790 9.033 1.00 87.31 88 LEU A N 1
ATOM 724 C CA . LEU A 1 88 ? -0.004 12.747 8.439 1.00 87.31 88 LEU A CA 1
ATOM 725 C C . LEU A 1 88 ? -0.455 14.154 8.822 1.00 87.31 88 LEU A C 1
ATOM 727 O O . LEU A 1 88 ? -1.600 14.538 8.599 1.00 87.31 88 LEU A O 1
ATOM 731 N N . THR A 1 89 ? 0.453 14.929 9.397 1.00 85.25 89 THR A N 1
ATOM 732 C CA . THR A 1 89 ? 0.229 16.346 9.658 1.00 85.25 89 THR A CA 1
ATOM 733 C C . THR A 1 89 ? 1.123 17.145 8.722 1.00 85.25 89 THR A C 1
ATOM 735 O O . THR A 1 89 ? 2.332 16.931 8.651 1.00 85.25 89 THR A O 1
ATOM 738 N N . SER A 1 90 ? 0.537 18.070 7.965 1.00 69.06 90 SER A N 1
ATOM 739 C CA . SER A 1 90 ? 1.321 19.115 7.317 1.00 69.06 90 SER A CA 1
ATOM 740 C C . SER A 1 90 ? 1.682 20.129 8.396 1.00 69.06 90 SER A C 1
ATOM 742 O O . SER A 1 90 ? 0.824 20.893 8.841 1.00 69.06 90 SER A O 1
ATOM 744 N N . SER A 1 91 ? 2.924 20.116 8.872 1.00 54.94 91 SER A N 1
ATOM 745 C CA . SER A 1 91 ? 3.441 21.272 9.601 1.00 54.94 91 SER A CA 1
ATOM 746 C C . SER A 1 91 ? 3.465 22.454 8.625 1.00 54.94 91 SER A C 1
ATOM 748 O O . SER A 1 91 ? 4.149 22.376 7.605 1.00 54.94 91 SER A O 1
ATOM 750 N N . ASN A 1 92 ? 2.664 23.486 8.905 1.00 39.81 92 ASN A N 1
ATOM 751 C CA . ASN A 1 92 ? 2.833 24.810 8.301 1.00 39.81 92 ASN A CA 1
ATOM 752 C C . ASN A 1 92 ? 4.101 25.472 8.840 1.00 39.81 92 ASN A C 1
ATOM 754 O O . ASN A 1 92 ? 4.388 25.267 10.044 1.00 39.81 92 ASN A O 1
#

Foldseek 3Di:
DPPPPPPPPPPDQLLNLLLLLVLQDDPPDDPVVSVVSNVVSVVSNPVVPQDPQSVVLSVVLVVPVDPVCVVVSVVSSVVCSVDVPDGDDDDD

Organism: NCBI:txid2654633

Sequence (92 aa):
MLFCRPEADETKSLARLRYELFSVKFDGVDRKDYTALVKRRFAAAQWNQLSQDQAECLLWIIGLHASEHLDLRIRALRELELNPELKLTSSN

pLDDT: mean 84.29, std 19.32, range [28.89, 96.25]

Radius of gyration: 15.77 Å; chains: 1; bounding box: 31×44×54 Å

Secondary structure (DSSP, 8-state):
-------------HHHHHHHHHT----SS-HHHHHHHHHHHHHHTTGGG--HHHHHHHHHHHH--SGGGHHHHHHHHHHHHH-TT-------